Protein AF-A0A7I8D1X0-F1 (afdb_monomer)

Foldseek 3Di:
DDPPPPPPPPVQAWEKEWAADLFWIWIWTDDPVPDIDTDTDGLVPDDPVNQVVLQVSLARHAYEYQDVNRQVNCVVRHPRRPHYDHDHDPDRQDRPPPVSVVVVVVSVVVVVVVVVVVCCVVPPDDCVVVVVPDDPDD

Nearest PDB structures (foldseek):
  3bex-assembly2_C  TM=4.501E-01  e=3.416E-02  unclassified
  8wt7-assembly1_C  TM=6.015E-01  e=4.032E-01  Escherichia coli
  4a61-assembly1_A-2  TM=7.355E-01  e=4.302E-01  Escherichia coli
  8wt9-assembly1_D  TM=6.189E-01  e=5.228E-01  Escherichia coli
  8wt6-assembly1_D  TM=6.104E-01  e=7.234E-01  Escherichia coli

Structure (mmCIF, N/CA/C/O backbone):
data_AF-A0A7I8D1X0-F1
#
_entry.id   AF-A0A7I8D1X0-F1
#
loop_
_atom_site.group_PDB
_atom_site.id
_atom_site.type_symbol
_atom_site.label_atom_id
_atom_site.label_alt_id
_atom_site.label_comp_id
_atom_site.label_asym_id
_atom_site.label_entity_id
_atom_site.label_seq_id
_atom_site.pdbx_PDB_ins_code
_atom_site.Cartn_x
_atom_site.Cartn_y
_atom_site.Cartn_z
_atom_site.occupancy
_atom_site.B_iso_or_equiv
_atom_site.auth_seq_id
_atom_site.auth_comp_id
_atom_site.auth_asym_id
_atom_site.auth_atom_id
_atom_site.pdbx_PDB_model_num
ATOM 1 N N . MET A 1 1 ? 6.401 32.939 7.934 1.00 37.50 1 MET A N 1
ATOM 2 C CA . MET A 1 1 ? 5.248 32.018 7.997 1.00 37.50 1 MET A CA 1
ATOM 3 C C . MET A 1 1 ? 5.756 30.661 8.444 1.00 37.50 1 MET A C 1
ATOM 5 O O . MET A 1 1 ? 6.375 29.963 7.654 1.00 37.50 1 MET A O 1
ATOM 9 N N . ALA A 1 2 ? 5.610 30.343 9.729 1.00 33.94 2 ALA A N 1
ATOM 10 C CA . ALA A 1 2 ? 5.962 29.031 10.257 1.00 33.94 2 ALA A CA 1
ATOM 11 C C . ALA A 1 2 ? 4.824 28.066 9.899 1.00 33.94 2 ALA A C 1
ATOM 13 O O . ALA A 1 2 ? 3.738 28.159 10.462 1.00 33.94 2 ALA A O 1
ATOM 14 N N . SER A 1 3 ? 5.042 27.195 8.912 1.00 38.56 3 SER A N 1
ATOM 15 C CA . SER A 1 3 ? 4.155 26.055 8.678 1.00 38.56 3 SER A CA 1
ATOM 16 C C . SER A 1 3 ? 4.436 25.061 9.796 1.00 38.56 3 SER A C 1
ATOM 18 O O . SER A 1 3 ? 5.423 24.333 9.719 1.00 38.56 3 SER A O 1
ATOM 20 N N . SER A 1 4 ? 3.620 25.084 10.853 1.00 39.75 4 SER A N 1
ATOM 21 C CA . SER A 1 4 ? 3.665 24.064 11.899 1.00 39.75 4 SER A CA 1
ATOM 22 C C . SER A 1 4 ? 3.466 22.711 11.225 1.00 39.75 4 SER A C 1
ATOM 24 O O . SER A 1 4 ? 2.380 22.398 10.742 1.00 39.75 4 SER A O 1
ATOM 26 N N . THR A 1 5 ? 4.526 21.915 11.123 1.00 43.94 5 THR A N 1
ATOM 27 C CA . THR A 1 5 ? 4.386 20.468 10.994 1.00 43.94 5 THR A CA 1
ATOM 28 C C . THR A 1 5 ? 3.960 19.958 12.360 1.00 43.94 5 THR A C 1
ATOM 30 O O . THR A 1 5 ? 4.743 19.307 13.051 1.00 43.94 5 THR A O 1
ATOM 33 N N . ASP A 1 6 ? 2.737 20.296 12.773 1.00 38.66 6 ASP A N 1
ATOM 34 C CA . ASP A 1 6 ? 2.077 19.506 13.798 1.00 38.66 6 ASP A CA 1
ATOM 35 C C . ASP A 1 6 ? 2.141 18.054 13.314 1.00 38.66 6 ASP A C 1
ATOM 37 O O . ASP A 1 6 ? 1.935 17.806 12.114 1.00 38.66 6 ASP A O 1
ATOM 41 N N . PRO A 1 7 ? 2.503 17.094 14.182 1.00 46.19 7 PRO A N 1
ATOM 42 C CA . PRO A 1 7 ? 2.453 15.693 13.810 1.00 46.19 7 PRO A CA 1
ATOM 43 C C . PRO A 1 7 ? 1.046 15.447 13.277 1.00 46.19 7 PRO A C 1
ATOM 45 O O . PRO A 1 7 ? 0.069 15.683 13.984 1.00 46.19 7 PRO A O 1
ATOM 48 N N . VAL A 1 8 ? 0.951 15.080 11.995 1.00 49.78 8 VAL A N 1
ATOM 49 C CA . VAL A 1 8 ? -0.322 14.755 11.349 1.00 49.78 8 VAL A CA 1
ATOM 50 C C . VAL A 1 8 ? -1.059 13.832 12.300 1.00 49.78 8 VAL A C 1
ATOM 52 O O . VAL A 1 8 ? -0.545 12.746 12.576 1.00 49.78 8 VAL A O 1
ATOM 55 N N . ASP A 1 9 ? -2.195 14.309 12.820 1.00 57.34 9 ASP A N 1
ATOM 56 C CA . ASP A 1 9 ? -3.052 13.589 13.761 1.00 57.34 9 ASP A CA 1
ATOM 57 C C . ASP A 1 9 ? -3.095 12.121 13.331 1.00 57.34 9 ASP A C 1
ATOM 59 O O . ASP A 1 9 ? -3.514 11.811 12.212 1.00 57.34 9 ASP A O 1
ATOM 63 N N . GLU A 1 10 ? -2.564 11.222 14.164 1.00 59.72 10 GLU A N 1
ATOM 64 C CA . GLU A 1 10 ? -2.345 9.820 13.792 1.00 59.72 10 GLU A CA 1
ATOM 65 C C . GLU A 1 10 ? -3.639 9.125 13.353 1.00 59.72 10 GLU A C 1
ATOM 67 O O . GLU A 1 10 ? -3.583 8.117 12.642 1.00 59.72 10 GLU A O 1
ATOM 72 N N . ARG A 1 11 ? -4.791 9.676 13.763 1.00 62.69 11 ARG A N 1
ATOM 73 C CA . ARG A 1 11 ? -6.139 9.243 13.381 1.00 62.69 11 ARG A CA 1
ATOM 74 C C . ARG A 1 11 ? -6.556 9.680 11.975 1.00 62.69 11 ARG A C 1
ATOM 76 O O . ARG A 1 11 ? -7.477 9.096 11.418 1.00 62.69 11 ARG A O 1
ATOM 83 N N . ARG A 1 12 ? -5.912 10.700 11.401 1.00 68.94 12 ARG A N 1
ATOM 84 C CA . ARG A 1 12 ? -6.262 11.292 10.096 1.00 68.94 12 ARG A CA 1
ATOM 85 C C . ARG A 1 12 ? -5.394 10.804 8.942 1.00 68.94 12 ARG A C 1
ATOM 87 O O . ARG A 1 12 ? -5.724 11.095 7.793 1.00 68.94 12 ARG A O 1
ATOM 94 N N . LYS A 1 13 ? -4.296 10.089 9.211 1.00 79.75 13 LYS A N 1
ATOM 95 C CA . LYS A 1 13 ? -3.475 9.509 8.142 1.00 79.75 13 LYS A CA 1
ATOM 96 C C . LYS A 1 13 ? -4.287 8.481 7.361 1.00 79.75 13 LYS A C 1
ATOM 98 O O . LYS A 1 13 ? -4.880 7.576 7.946 1.00 79.75 13 LYS A O 1
ATOM 103 N N . GLN A 1 14 ? -4.274 8.605 6.039 1.00 86.44 14 GLN A N 1
ATOM 104 C CA . GLN A 1 14 ? -4.845 7.593 5.156 1.00 86.44 14 GLN A CA 1
ATOM 105 C C . GLN A 1 14 ? -3.958 6.344 5.160 1.00 86.44 14 GLN A C 1
ATOM 107 O O . GLN A 1 14 ? -2.771 6.399 5.508 1.00 86.44 14 GLN A O 1
ATOM 112 N N . ILE A 1 15 ? -4.558 5.208 4.812 1.00 88.94 15 ILE A N 1
ATOM 113 C CA . ILE A 1 15 ? -3.888 3.910 4.841 1.00 88.94 15 ILE A CA 1
ATOM 114 C C . ILE A 1 15 ? -3.466 3.549 3.425 1.00 88.94 15 ILE A C 1
ATOM 116 O O . ILE A 1 15 ? -4.263 3.593 2.491 1.00 88.94 15 ILE A O 1
ATOM 120 N N . VAL A 1 16 ? -2.210 3.151 3.288 1.00 92.69 16 VAL A N 1
ATOM 121 C CA . VAL A 1 16 ? -1.663 2.552 2.079 1.00 92.69 16 VAL A CA 1
ATOM 122 C C . VAL A 1 16 ? -1.262 1.131 2.414 1.00 92.69 16 VAL A C 1
ATOM 124 O O . VAL A 1 16 ? -0.473 0.921 3.328 1.00 92.69 16 VAL A O 1
ATOM 127 N N . VAL A 1 17 ? -1.776 0.156 1.677 1.00 93.19 17 VAL A N 1
ATOM 128 C CA . VAL A 1 17 ? -1.311 -1.231 1.761 1.00 93.19 17 VAL A CA 1
ATOM 129 C C . VAL A 1 17 ? -0.527 -1.532 0.502 1.00 93.19 17 VAL A C 1
ATOM 131 O O . VAL A 1 17 ? -1.069 -1.380 -0.589 1.00 93.19 17 VAL A O 1
ATOM 134 N N . ALA A 1 18 ? 0.737 -1.926 0.625 1.00 94.75 18 ALA A N 1
ATOM 135 C CA . ALA A 1 18 ? 1.603 -2.096 -0.534 1.00 94.75 18 ALA A CA 1
ATOM 136 C C . ALA A 1 18 ? 2.424 -3.382 -0.488 1.00 94.75 18 ALA A C 1
ATOM 138 O O . ALA A 1 18 ? 2.850 -3.835 0.569 1.00 94.75 18 ALA A O 1
ATOM 139 N N . ALA A 1 19 ? 2.682 -3.933 -1.671 1.00 94.62 19 ALA A N 1
ATOM 140 C CA . ALA A 1 19 ? 3.644 -4.997 -1.907 1.00 94.62 19 ALA A CA 1
ATOM 141 C C . ALA A 1 19 ? 4.668 -4.505 -2.934 1.00 94.62 19 ALA A C 1
ATOM 143 O O . ALA A 1 19 ? 4.300 -3.956 -3.977 1.00 94.62 19 ALA A O 1
ATOM 144 N N . ALA A 1 20 ? 5.949 -4.696 -2.635 1.00 94.81 20 ALA A N 1
ATOM 145 C CA . ALA A 1 20 ? 7.041 -4.221 -3.467 1.00 94.81 20 ALA A CA 1
ATOM 146 C C . ALA A 1 20 ? 8.141 -5.274 -3.593 1.00 94.81 20 ALA A C 1
ATOM 148 O O . ALA A 1 20 ? 8.432 -6.025 -2.662 1.00 94.81 20 ALA A O 1
ATOM 149 N N . ASP A 1 21 ? 8.759 -5.302 -4.763 1.00 94.06 21 ASP A N 1
ATOM 150 C CA . ASP A 1 21 ? 9.936 -6.098 -5.087 1.00 94.06 21 ASP A CA 1
ATOM 151 C C . ASP A 1 21 ? 10.880 -5.264 -5.957 1.00 94.06 21 ASP A C 1
ATOM 153 O O . ASP A 1 21 ? 10.611 -4.093 -6.217 1.00 94.06 21 ASP A O 1
ATOM 157 N N . ASP A 1 22 ? 11.999 -5.827 -6.399 1.00 93.38 22 ASP A N 1
ATOM 158 C CA . ASP A 1 22 ? 12.987 -5.089 -7.198 1.00 93.38 22 ASP A CA 1
ATOM 159 C C . ASP A 1 22 ? 12.483 -4.675 -8.588 1.00 93.38 22 ASP A C 1
ATOM 161 O O . ASP A 1 22 ? 13.143 -3.893 -9.265 1.00 93.38 22 ASP A O 1
ATOM 165 N N . ASN A 1 23 ? 11.311 -5.155 -9.015 1.00 94.88 23 ASN A N 1
ATOM 166 C CA . ASN A 1 23 ? 10.734 -4.845 -10.319 1.00 94.88 23 ASN A CA 1
ATOM 167 C C . ASN A 1 23 ? 9.638 -3.776 -10.237 1.00 94.88 23 ASN A C 1
ATOM 169 O O . ASN A 1 23 ? 9.382 -3.093 -11.229 1.00 94.88 23 ASN A O 1
ATOM 173 N N . GLY A 1 24 ? 8.955 -3.622 -9.100 1.00 95.38 24 GLY A N 1
ATOM 174 C CA . GLY A 1 24 ? 7.969 -2.557 -8.927 1.00 95.38 24 GLY A CA 1
ATOM 175 C C . GLY A 1 24 ? 7.199 -2.588 -7.614 1.00 95.38 24 GLY A C 1
ATOM 176 O O . GLY A 1 24 ? 7.523 -3.325 -6.684 1.00 95.38 24 GLY A O 1
ATOM 177 N N . VAL A 1 25 ? 6.104 -1.824 -7.589 1.00 95.50 25 VAL A N 1
ATOM 178 C CA . VAL A 1 25 ? 5.161 -1.743 -6.463 1.00 95.50 25 VAL A CA 1
ATOM 179 C C . VAL A 1 25 ? 3.713 -1.899 -6.920 1.00 95.50 25 VAL A C 1
ATOM 181 O O . VAL A 1 25 ? 3.348 -1.485 -8.025 1.00 95.50 25 VAL A O 1
ATOM 184 N N . ARG A 1 26 ? 2.901 -2.543 -6.082 1.00 95.50 26 ARG A N 1
ATOM 185 C CA . ARG A 1 26 ? 1.438 -2.469 -6.107 1.00 95.50 26 ARG A CA 1
ATOM 186 C C . ARG A 1 26 ? 0.978 -1.917 -4.775 1.00 95.50 26 ARG A C 1
ATOM 188 O O . ARG A 1 26 ? 1.500 -2.320 -3.737 1.00 95.50 26 ARG A O 1
ATOM 195 N N . MET A 1 27 ? 0.021 -1.009 -4.806 1.00 93.88 27 MET A N 1
ATOM 196 C CA . MET A 1 27 ? -0.500 -0.354 -3.622 1.00 93.88 27 MET A CA 1
ATOM 197 C C . MET A 1 27 ? -2.004 -0.144 -3.738 1.00 93.88 27 MET A C 1
ATOM 199 O O . MET A 1 27 ? -2.495 0.312 -4.765 1.00 93.88 27 MET A O 1
ATOM 203 N N . ALA A 1 28 ? -2.714 -0.436 -2.655 1.00 92.25 28 ALA A N 1
ATOM 204 C CA . ALA A 1 28 ? -4.097 -0.049 -2.456 1.00 92.25 28 ALA A CA 1
ATOM 205 C C . ALA A 1 28 ? -4.140 1.129 -1.479 1.00 92.25 28 ALA A C 1
ATOM 207 O O . AL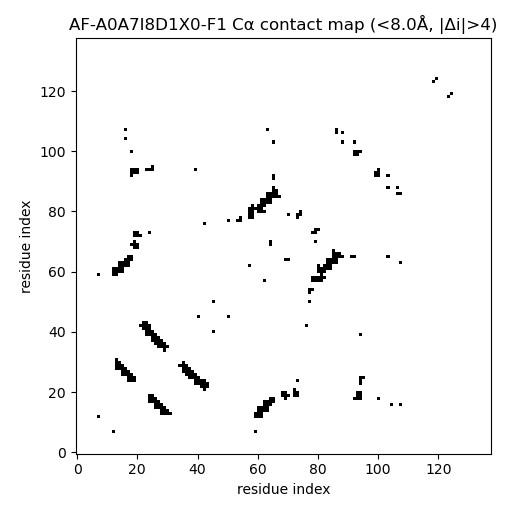A A 1 28 ? -3.648 1.041 -0.351 1.00 92.25 28 ALA A O 1
ATOM 208 N N . PHE A 1 29 ? -4.714 2.238 -1.925 1.00 89.06 29 PHE A N 1
ATOM 209 C CA . PHE A 1 29 ? -4.917 3.439 -1.131 1.00 89.06 29 PHE A CA 1
ATOM 210 C C . PHE A 1 29 ? -6.337 3.461 -0.580 1.00 89.06 29 PHE A C 1
ATOM 212 O O . PHE A 1 29 ? -7.289 3.409 -1.355 1.00 89.06 29 PHE A O 1
ATOM 219 N N . PHE A 1 30 ? -6.489 3.599 0.733 1.00 85.00 30 PHE A N 1
ATOM 220 C CA . PHE A 1 30 ? -7.784 3.668 1.399 1.00 85.00 30 PHE A CA 1
ATOM 221 C C . PHE A 1 30 ? -8.023 5.080 1.923 1.00 85.00 30 PHE A C 1
ATOM 223 O O . PHE A 1 30 ? -7.338 5.553 2.836 1.00 85.00 30 PHE A O 1
ATOM 230 N N . SER A 1 31 ? -9.019 5.755 1.349 1.00 72.81 31 SER A N 1
ATOM 231 C CA . SER A 1 31 ? -9.490 7.048 1.841 1.00 72.81 31 SER A CA 1
ATOM 232 C C . SER A 1 31 ? -10.726 6.893 2.729 1.00 72.81 31 SER A C 1
ATOM 234 O O . SER A 1 31 ? -11.572 6.030 2.502 1.00 72.81 31 SER A O 1
ATOM 236 N N . SER A 1 32 ? -10.883 7.794 3.699 1.00 67.12 32 SER A N 1
ATOM 237 C CA . SER A 1 32 ? -12.101 7.912 4.514 1.00 67.12 32 SER A CA 1
ATOM 238 C C . SER A 1 32 ? -13.342 8.322 3.710 1.00 67.12 32 SER A C 1
ATOM 240 O O . SER A 1 32 ? -14.457 8.213 4.209 1.00 67.12 32 SER A O 1
ATOM 242 N N . LEU A 1 33 ? -13.159 8.787 2.471 1.00 65.00 33 LEU A N 1
ATOM 243 C CA . LEU A 1 33 ? -14.224 9.228 1.569 1.00 65.00 33 LEU A CA 1
ATOM 244 C C . LEU A 1 33 ? -14.726 8.107 0.638 1.00 65.00 33 LEU A C 1
ATOM 246 O O . LEU A 1 33 ? -15.551 8.366 -0.232 1.00 65.00 33 LEU A O 1
ATOM 250 N N . GLY A 1 34 ? -14.243 6.870 0.802 1.00 56.22 34 GLY A N 1
ATOM 251 C CA . GLY A 1 34 ? -14.739 5.701 0.066 1.00 56.22 34 GLY A CA 1
ATOM 252 C C . GLY A 1 34 ? -14.095 5.462 -1.303 1.00 56.22 34 GLY A C 1
ATOM 253 O O . GLY A 1 34 ? -14.455 4.502 -1.978 1.00 56.22 34 GLY A O 1
ATOM 254 N N . ALA A 1 35 ? -13.122 6.279 -1.719 1.00 58.03 35 ALA A N 1
ATOM 255 C CA . ALA A 1 35 ? -12.327 5.989 -2.908 1.00 58.03 35 ALA A CA 1
ATOM 256 C C . ALA A 1 35 ? -11.159 5.060 -2.549 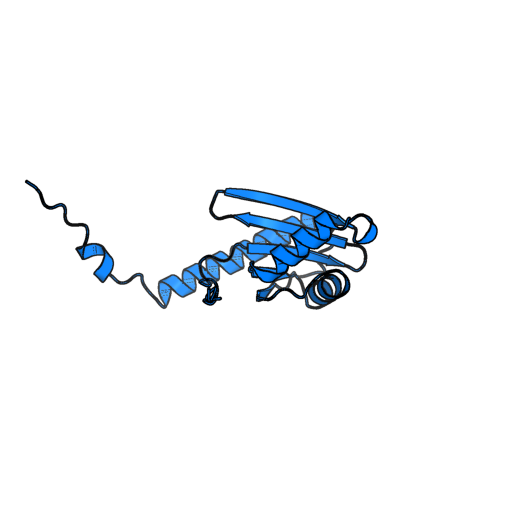1.00 58.03 35 ALA A C 1
ATOM 258 O O . ALA A 1 35 ? -10.352 5.394 -1.670 1.00 58.03 35 ALA A O 1
ATOM 259 N N . ILE A 1 36 ? -11.082 3.925 -3.252 1.00 77.25 36 ILE A N 1
ATOM 260 C CA . ILE A 1 36 ? -9.918 3.039 -3.279 1.00 77.25 36 ILE A CA 1
ATOM 261 C C . ILE A 1 36 ? -9.184 3.261 -4.598 1.00 77.25 36 ILE A C 1
ATOM 263 O O . ILE A 1 36 ? -9.790 3.180 -5.666 1.00 77.25 36 ILE A O 1
ATOM 267 N N . LEU A 1 37 ? -7.881 3.517 -4.522 1.00 85.38 37 LEU A N 1
ATOM 268 C CA . LEU A 1 37 ? -6.996 3.486 -5.685 1.00 85.38 37 LEU A CA 1
ATOM 269 C C . LEU A 1 37 ? -6.130 2.228 -5.594 1.00 85.38 37 LEU A C 1
ATOM 271 O O . LEU A 1 37 ? -5.310 2.136 -4.686 1.00 85.38 37 LEU A O 1
ATOM 275 N N . ASP A 1 38 ? -6.306 1.285 -6.522 1.00 90.44 38 ASP A N 1
ATOM 276 C CA . ASP A 1 38 ? -5.344 0.201 -6.764 1.00 90.44 38 ASP A CA 1
ATOM 277 C C . ASP A 1 38 ? -4.377 0.670 -7.853 1.00 90.44 38 ASP A C 1
ATOM 279 O O . ASP A 1 38 ? -4.770 0.916 -8.995 1.00 90.44 38 ASP A O 1
ATOM 283 N N . PHE A 1 39 ? -3.123 0.871 -7.471 1.00 92.25 39 PHE A N 1
ATOM 284 C CA . PHE A 1 39 ? -2.055 1.324 -8.345 1.00 92.25 39 PHE A CA 1
ATOM 285 C C . PHE A 1 39 ? -0.994 0.236 -8.448 1.00 92.25 39 PHE A C 1
ATOM 287 O O . PHE A 1 39 ? -0.522 -0.280 -7.439 1.00 92.25 39 PHE A O 1
ATOM 294 N N . GLN A 1 40 ? -0.559 -0.061 -9.669 1.00 94.25 40 GLN A N 1
ATOM 295 C CA . GLN A 1 40 ? 0.521 -0.998 -9.935 1.00 94.25 40 GLN A CA 1
ATOM 296 C C . GLN A 1 40 ? 1.408 -0.444 -11.046 1.00 94.25 40 GLN A C 1
ATOM 298 O O . GLN A 1 40 ? 0.918 -0.133 -12.127 1.00 94.25 40 GLN A O 1
ATOM 303 N N . ALA A 1 41 ? 2.715 -0.370 -10.802 1.00 94.62 41 ALA A N 1
ATOM 304 C CA . ALA A 1 41 ? 3.679 0.056 -11.814 1.00 94.62 41 ALA A CA 1
ATOM 305 C C . ALA A 1 41 ? 5.050 -0.570 -11.570 1.00 94.62 41 ALA A C 1
ATOM 307 O O . ALA A 1 41 ? 5.427 -0.832 -10.420 1.00 94.62 41 ALA A O 1
ATOM 308 N N . SER A 1 42 ? 5.787 -0.858 -12.646 1.00 95.38 42 SER A N 1
ATOM 309 C CA . SER A 1 42 ? 7.209 -1.182 -12.519 1.00 95.38 42 SER A CA 1
ATOM 310 C C . SER A 1 42 ? 8.027 0.073 -12.212 1.00 95.38 42 SER A C 1
ATOM 312 O O . SER A 1 42 ? 7.641 1.186 -12.571 1.00 95.38 42 SER A O 1
ATOM 314 N N . TRP A 1 43 ? 9.183 -0.094 -11.571 1.00 94.81 43 TRP A N 1
ATOM 315 C CA . TRP A 1 43 ? 10.046 1.048 -11.255 1.00 94.81 43 TRP A CA 1
ATOM 316 C C . TRP A 1 43 ? 10.590 1.744 -12.506 1.00 94.81 43 TRP A C 1
ATOM 318 O O . TRP A 1 43 ? 10.816 2.955 -12.484 1.00 94.81 43 TRP A O 1
ATOM 328 N N . ILE A 1 44 ? 10.802 0.992 -13.589 1.00 93.56 44 ILE A N 1
ATOM 329 C CA . ILE A 1 44 ? 11.340 1.521 -14.847 1.00 93.56 44 ILE A CA 1
ATOM 330 C C . ILE A 1 44 ? 10.300 2.323 -15.639 1.00 93.56 44 ILE A C 1
ATOM 332 O O . ILE A 1 44 ? 10.663 3.284 -16.308 1.00 93.56 44 ILE A O 1
ATOM 336 N N . GLU A 1 45 ? 9.015 1.976 -15.527 1.00 92.69 45 GLU A N 1
ATOM 337 C CA . GLU A 1 45 ? 7.919 2.696 -16.194 1.00 92.69 45 GLU A CA 1
ATOM 338 C C . GLU A 1 45 ? 7.521 3.988 -15.464 1.00 92.69 45 GLU A C 1
ATOM 340 O O . GLU A 1 45 ? 6.862 4.845 -16.048 1.00 92.69 45 GLU A O 1
ATOM 345 N N . MET A 1 46 ? 7.905 4.150 -14.192 1.00 93.12 46 MET A N 1
ATOM 346 C CA . MET A 1 46 ? 7.573 5.343 -13.411 1.00 93.12 46 MET A CA 1
ATOM 347 C C . MET A 1 46 ? 8.336 6.580 -13.894 1.00 93.12 46 MET A C 1
ATOM 349 O O . MET A 1 46 ? 9.540 6.729 -13.643 1.00 93.12 46 MET A O 1
ATOM 353 N N . ASP A 1 47 ? 7.597 7.511 -14.494 1.00 89.81 47 ASP A N 1
ATOM 354 C CA . ASP A 1 47 ? 8.082 8.838 -14.858 1.00 89.81 47 ASP A CA 1
ATOM 355 C C . ASP A 1 47 ? 8.299 9.758 -13.634 1.00 89.81 47 ASP A C 1
ATOM 357 O O . ASP A 1 47 ? 8.018 9.413 -12.480 1.00 89.81 47 ASP A O 1
ATOM 361 N N . ALA A 1 48 ? 8.833 10.959 -13.878 1.00 86.75 48 ALA A N 1
ATOM 362 C CA . ALA A 1 48 ? 9.157 11.911 -12.815 1.00 86.75 48 ALA A CA 1
ATOM 363 C C . ALA A 1 48 ? 7.920 12.372 -12.022 1.00 86.75 48 ALA A C 1
ATOM 365 O O . ALA A 1 48 ? 8.007 12.560 -10.807 1.00 86.75 48 ALA A O 1
ATOM 366 N N . ALA A 1 49 ? 6.770 12.525 -12.686 1.00 87.81 49 ALA A N 1
ATOM 367 C CA . ALA A 1 49 ? 5.524 12.924 -12.039 1.00 87.81 49 ALA A CA 1
ATOM 368 C C . ALA A 1 49 ? 5.014 11.823 -11.098 1.00 87.81 49 ALA A C 1
ATOM 370 O O . ALA A 1 49 ? 4.695 12.095 -9.939 1.00 87.81 49 ALA A O 1
ATOM 371 N N . THR A 1 50 ? 5.030 10.572 -11.558 1.00 89.25 50 THR A N 1
ATOM 372 C CA . THR A 1 50 ? 4.626 9.396 -10.779 1.00 89.25 50 THR A CA 1
ATOM 373 C C . THR A 1 50 ? 5.540 9.191 -9.574 1.00 89.25 50 THR A C 1
ATOM 375 O O . THR A 1 50 ? 5.061 8.945 -8.468 1.00 89.25 50 THR A O 1
ATOM 378 N N . ARG A 1 51 ? 6.857 9.371 -9.743 1.00 89.00 51 ARG A N 1
ATOM 379 C CA . ARG A 1 51 ? 7.821 9.334 -8.627 1.00 89.00 51 ARG A CA 1
ATOM 380 C C . ARG A 1 51 ? 7.599 10.472 -7.633 1.00 89.00 51 ARG A C 1
ATOM 382 O O . ARG A 1 51 ? 7.673 10.251 -6.427 1.00 89.00 51 ARG A O 1
ATOM 389 N N . GLY A 1 52 ? 7.297 11.677 -8.120 1.00 89.81 52 GLY A N 1
ATOM 390 C CA . GLY A 1 52 ? 6.946 12.823 -7.280 1.00 89.81 52 GLY A CA 1
ATOM 391 C C . GLY A 1 52 ? 5.697 12.565 -6.434 1.00 89.81 52 GLY A C 1
ATOM 392 O O . GLY A 1 52 ? 5.706 12.811 -5.226 1.00 89.81 52 GLY A O 1
ATOM 393 N N . TRP A 1 53 ? 4.654 11.996 -7.043 1.00 90.69 53 TRP A N 1
ATOM 394 C CA . TRP A 1 53 ? 3.452 11.557 -6.335 1.00 90.69 53 TRP A CA 1
ATOM 395 C C . TRP A 1 53 ? 3.758 10.456 -5.312 1.00 90.69 53 TRP A C 1
ATOM 397 O O . TRP A 1 53 ? 3.362 10.582 -4.154 1.00 90.69 53 TRP A O 1
ATOM 407 N N . LEU A 1 54 ? 4.530 9.429 -5.680 1.00 91.06 54 LEU A N 1
ATOM 408 C CA . LEU A 1 54 ? 4.917 8.362 -4.755 1.00 91.06 54 LEU A CA 1
ATOM 409 C C . LEU A 1 54 ? 5.666 8.925 -3.535 1.00 91.06 54 LEU A C 1
ATOM 411 O O . LEU A 1 54 ? 5.306 8.618 -2.400 1.00 91.06 54 LEU A O 1
ATOM 415 N N . ASN A 1 55 ? 6.619 9.834 -3.746 1.00 88.25 55 ASN A N 1
ATOM 416 C CA . ASN A 1 55 ? 7.345 10.516 -2.669 1.00 88.25 55 ASN A CA 1
ATOM 417 C C . ASN A 1 55 ? 6.433 11.336 -1.746 1.00 88.25 55 ASN A C 1
ATOM 419 O O . ASN A 1 55 ? 6.690 11.445 -0.546 1.00 88.25 55 ASN A O 1
ATOM 423 N N . PHE A 1 56 ? 5.365 11.928 -2.284 1.00 87.50 56 PHE A N 1
ATOM 424 C CA . PHE A 1 56 ? 4.337 12.552 -1.459 1.00 87.50 56 PHE A CA 1
ATOM 425 C C . PHE A 1 56 ? 3.598 11.489 -0.634 1.00 87.50 56 PHE A C 1
ATOM 427 O O . PHE A 1 56 ? 3.466 11.630 0.583 1.00 87.50 56 PHE A O 1
ATOM 434 N N . THR A 1 57 ? 3.171 10.388 -1.254 1.00 89.81 57 THR A N 1
ATOM 435 C CA . THR A 1 57 ? 2.409 9.348 -0.550 1.00 89.81 57 THR A CA 1
ATOM 436 C C . THR A 1 57 ? 3.195 8.661 0.572 1.00 89.81 57 THR A C 1
ATOM 438 O O . THR A 1 57 ? 2.591 8.325 1.593 1.00 89.81 57 THR A O 1
ATOM 441 N N . THR A 1 58 ? 4.516 8.496 0.447 1.00 90.75 58 THR A N 1
ATOM 442 C CA . THR A 1 58 ? 5.363 7.895 1.495 1.00 90.75 58 THR A CA 1
ATOM 443 C C . THR A 1 58 ? 5.507 8.791 2.727 1.00 90.75 58 THR A C 1
ATOM 445 O O . THR A 1 58 ? 5.622 8.295 3.846 1.00 90.75 58 THR A O 1
ATOM 448 N N . ARG A 1 59 ? 5.414 10.115 2.561 1.00 88.12 59 ARG A N 1
ATOM 449 C CA . ARG A 1 59 ? 5.554 11.076 3.663 1.00 88.12 59 ARG A CA 1
ATOM 450 C C . ARG A 1 59 ? 4.299 11.234 4.524 1.00 88.12 59 ARG A C 1
ATOM 452 O O . ARG A 1 59 ? 4.429 11.466 5.726 1.00 88.12 59 ARG A O 1
ATOM 459 N N . TRP A 1 60 ? 3.114 11.181 3.918 1.00 86.81 60 TRP A N 1
ATOM 460 C CA . TRP A 1 60 ? 1.870 11.643 4.555 1.00 86.81 60 TRP A CA 1
ATOM 461 C C . TRP A 1 60 ? 0.916 10.526 4.995 1.00 86.81 60 TRP A C 1
ATOM 463 O O . TRP A 1 60 ? -0.030 10.798 5.732 1.00 86.81 60 TRP A O 1
ATOM 473 N N . ASN A 1 61 ? 1.168 9.280 4.590 1.00 88.88 61 ASN A N 1
ATOM 474 C CA . ASN A 1 61 ? 0.269 8.154 4.846 1.00 88.88 61 ASN A CA 1
ATOM 475 C C . ASN A 1 61 ? 0.893 7.110 5.768 1.00 88.88 61 ASN A C 1
ATOM 477 O O . ASN A 1 61 ? 2.111 7.060 5.934 1.00 88.88 61 ASN A O 1
ATOM 481 N N . ARG A 1 62 ? 0.043 6.255 6.342 1.00 90.25 62 ARG A N 1
ATOM 482 C CA . ARG A 1 62 ? 0.476 5.052 7.053 1.00 90.25 62 ARG A CA 1
ATOM 483 C C . ARG A 1 62 ? 0.576 3.893 6.074 1.00 90.25 62 ARG A C 1
ATOM 485 O O . ARG A 1 62 ? -0.422 3.526 5.457 1.00 90.25 62 ARG A O 1
ATOM 492 N N . TRP A 1 63 ? 1.762 3.314 5.967 1.00 93.00 63 TRP A N 1
ATOM 493 C CA . TRP A 1 63 ? 2.065 2.231 5.042 1.00 93.00 63 TRP A CA 1
ATOM 494 C C . TRP A 1 63 ? 2.058 0.888 5.753 1.00 93.00 63 TRP A C 1
ATOM 496 O O . TRP A 1 63 ? 2.801 0.682 6.706 1.00 93.00 63 TRP A O 1
ATOM 506 N N . TRP A 1 64 ? 1.248 -0.039 5.261 1.00 93.38 64 TRP A N 1
ATOM 507 C CA . TRP A 1 64 ? 1.301 -1.446 5.621 1.00 93.38 64 TRP A CA 1
ATOM 508 C C . TRP A 1 64 ? 2.061 -2.209 4.552 1.00 93.38 64 TRP A C 1
ATOM 510 O O . TRP A 1 64 ? 1.696 -2.170 3.375 1.00 93.38 64 TRP A O 1
ATOM 520 N N . LEU A 1 65 ? 3.122 -2.883 4.984 1.00 94.06 65 LEU A N 1
ATOM 521 C CA . LEU A 1 65 ? 4.008 -3.668 4.136 1.00 94.06 65 LEU A CA 1
ATOM 522 C C . LEU A 1 65 ? 4.032 -5.131 4.603 1.00 94.06 65 LEU A C 1
ATOM 524 O O . LEU A 1 65 ? 3.830 -5.400 5.794 1.00 94.06 65 LEU A O 1
ATOM 528 N N . PRO A 1 66 ? 4.249 -6.096 3.692 1.00 92.81 66 PRO A N 1
ATOM 529 C CA . PRO A 1 66 ? 4.280 -7.509 4.054 1.00 92.81 66 PRO A CA 1
ATOM 530 C C . PRO A 1 66 ? 5.519 -7.854 4.887 1.00 92.81 66 PRO A C 1
ATOM 532 O O . PRO A 1 66 ? 5.446 -8.683 5.790 1.00 92.81 66 PRO A O 1
ATOM 535 N N . ASP A 1 67 ? 6.654 -7.213 4.597 1.00 92.12 67 ASP A N 1
ATOM 536 C CA . ASP A 1 67 ? 7.939 -7.478 5.235 1.00 92.12 67 ASP A CA 1
ATOM 537 C C . ASP A 1 67 ? 8.939 -6.322 5.028 1.00 92.12 67 ASP A C 1
ATOM 539 O O . ASP A 1 67 ? 8.687 -5.346 4.314 1.00 92.12 67 ASP A O 1
ATOM 543 N N . VAL A 1 68 ? 10.104 -6.447 5.668 1.00 92.0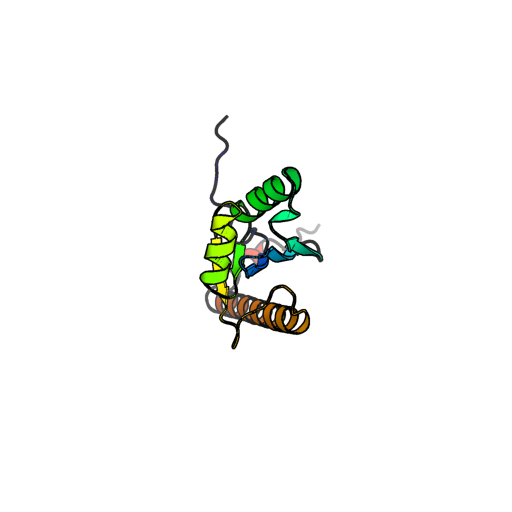6 68 VAL A N 1
ATOM 544 C CA . VAL A 1 68 ? 11.216 -5.487 5.573 1.00 92.06 68 VAL A CA 1
ATOM 545 C C . VAL A 1 68 ? 11.843 -5.471 4.171 1.00 92.06 68 VAL A C 1
ATOM 547 O O . VAL A 1 68 ? 12.411 -4.458 3.767 1.00 92.06 68 VAL A O 1
ATOM 550 N N . ALA A 1 69 ? 11.728 -6.553 3.394 1.00 92.44 69 ALA A N 1
ATOM 551 C CA . ALA A 1 69 ? 12.269 -6.594 2.037 1.00 92.44 69 ALA A CA 1
ATOM 552 C C . ALA A 1 69 ? 11.465 -5.688 1.089 1.00 92.44 69 ALA A C 1
ATOM 554 O O . ALA A 1 69 ? 12.056 -4.985 0.268 1.00 92.44 69 ALA A O 1
ATOM 555 N N . ALA A 1 70 ? 10.140 -5.640 1.248 1.00 93.31 70 ALA A N 1
ATOM 556 C CA . ALA A 1 70 ? 9.281 -4.698 0.539 1.00 93.31 70 ALA A CA 1
ATOM 557 C C . ALA A 1 70 ? 9.622 -3.243 0.894 1.00 93.31 70 ALA A C 1
ATOM 559 O O . ALA A 1 70 ? 9.721 -2.408 -0.006 1.00 93.31 70 ALA A O 1
ATOM 560 N N . LEU A 1 71 ? 9.877 -2.948 2.177 1.00 94.75 71 LEU A N 1
ATOM 561 C CA . LEU A 1 71 ? 10.345 -1.623 2.601 1.00 94.75 71 LEU A CA 1
ATOM 562 C C . LEU A 1 71 ? 11.665 -1.257 1.913 1.00 94.75 71 LEU A C 1
ATOM 564 O O . LEU A 1 71 ? 11.754 -0.208 1.280 1.00 94.75 71 LEU A O 1
ATOM 568 N N . GLY A 1 72 ? 12.652 -2.155 1.962 1.00 94.62 72 GLY A N 1
ATOM 569 C CA . GLY A 1 72 ? 13.954 -1.929 1.338 1.00 94.62 72 GLY A CA 1
ATOM 570 C C . GLY A 1 72 ? 13.874 -1.722 -0.178 1.00 94.62 72 GLY A C 1
ATOM 571 O O . GLY A 1 72 ? 14.661 -0.959 -0.734 1.00 94.62 72 GLY A O 1
ATOM 572 N N . SER A 1 73 ? 12.914 -2.350 -0.865 1.00 94.00 73 SER A N 1
ATOM 573 C CA . SER A 1 73 ? 12.677 -2.068 -2.286 1.00 94.00 73 SER A CA 1
ATOM 574 C C . SER A 1 73 ? 12.136 -0.652 -2.517 1.00 94.00 73 SER A C 1
ATOM 576 O O . SER A 1 73 ? 12.626 0.051 -3.404 1.00 94.00 73 SER A O 1
ATOM 578 N N . ILE A 1 74 ? 11.167 -0.210 -1.706 1.00 93.88 74 ILE A N 1
ATOM 579 C CA . ILE A 1 74 ? 10.596 1.141 -1.804 1.00 93.88 74 ILE A CA 1
ATOM 580 C C . ILE A 1 74 ? 11.679 2.191 -1.546 1.00 93.88 74 ILE A C 1
ATOM 582 O O . ILE A 1 74 ? 11.820 3.108 -2.346 1.00 93.88 74 ILE A O 1
ATOM 586 N N . GLU A 1 75 ? 12.489 2.033 -0.497 1.00 93.94 75 GLU A N 1
ATOM 587 C CA . GLU A 1 75 ? 13.563 2.976 -0.139 1.00 93.94 75 GLU A CA 1
ATOM 588 C C . GLU A 1 75 ? 14.642 3.123 -1.221 1.00 93.94 75 GLU A C 1
ATOM 590 O O . GLU A 1 75 ? 15.262 4.178 -1.346 1.00 93.94 75 GLU A O 1
ATOM 595 N N . ARG A 1 76 ? 14.868 2.083 -2.034 1.00 92.62 76 ARG A N 1
ATOM 596 C CA . ARG A 1 76 ? 15.795 2.153 -3.174 1.00 92.62 76 ARG A CA 1
ATOM 597 C C . ARG A 1 76 ? 15.259 2.982 -4.341 1.00 92.62 76 ARG A C 1
ATOM 599 O O . ARG A 1 76 ? 16.053 3.499 -5.125 1.00 92.62 76 ARG A O 1
ATOM 606 N N . HIS A 1 77 ? 13.940 3.083 -4.489 1.00 90.38 77 HIS A N 1
ATOM 607 C CA . HIS A 1 77 ? 13.302 3.662 -5.677 1.00 90.38 77 HIS A CA 1
ATOM 608 C C . HIS A 1 77 ? 12.496 4.939 -5.391 1.00 90.38 77 HIS A C 1
ATOM 610 O O . HIS A 1 77 ? 12.177 5.677 -6.329 1.00 90.38 77 HIS A O 1
ATOM 616 N N . ALA A 1 78 ? 12.196 5.207 -4.120 1.00 87.50 78 ALA A N 1
ATOM 617 C CA . ALA A 1 78 ? 11.413 6.326 -3.609 1.00 87.50 78 ALA A CA 1
ATOM 618 C C . ALA A 1 78 ? 11.890 6.733 -2.201 1.00 87.50 78 ALA A C 1
ATOM 620 O O . ALA A 1 78 ? 12.735 6.079 -1.594 1.00 87.50 78 ALA A O 1
ATOM 621 N N . ASN A 1 79 ? 11.330 7.814 -1.655 1.00 89.12 79 ASN A N 1
ATOM 622 C CA . ASN A 1 79 ? 11.600 8.211 -0.273 1.00 89.12 79 ASN A CA 1
ATOM 623 C C . ASN A 1 79 ? 11.079 7.172 0.728 1.00 89.12 79 ASN A C 1
ATOM 625 O O . ASN A 1 79 ? 9.954 6.686 0.583 1.00 89.12 79 ASN A O 1
ATOM 629 N N . ALA A 1 80 ? 11.853 6.932 1.790 1.00 89.19 80 ALA A N 1
ATOM 630 C CA . ALA A 1 80 ? 11.455 6.074 2.900 1.00 89.19 80 ALA A CA 1
ATOM 631 C C . ALA A 1 80 ? 10.103 6.519 3.495 1.00 89.19 80 ALA A C 1
ATOM 633 O O . ALA A 1 80 ? 9.945 7.704 3.825 1.00 89.19 80 ALA A O 1
ATOM 634 N N . PRO A 1 81 ? 9.118 5.611 3.632 1.00 92.38 81 PRO A N 1
ATOM 635 C CA . PRO A 1 81 ? 7.868 5.945 4.289 1.00 92.38 81 PRO A CA 1
ATOM 636 C C . PRO A 1 81 ? 8.085 6.313 5.759 1.00 92.38 81 PRO A C 1
ATOM 638 O O . PRO A 1 81 ? 8.877 5.692 6.463 1.00 92.38 81 PRO A O 1
ATOM 641 N N . THR A 1 82 ? 7.366 7.328 6.234 1.00 89.50 82 THR A N 1
ATOM 642 C CA . THR A 1 82 ? 7.569 7.893 7.582 1.00 89.50 82 THR A CA 1
ATOM 643 C C . THR A 1 82 ? 6.810 7.147 8.684 1.00 89.50 82 THR A C 1
ATOM 645 O O . THR A 1 82 ? 7.122 7.307 9.860 1.00 89.50 82 THR A O 1
ATOM 648 N N . ASP A 1 83 ? 5.802 6.349 8.323 1.00 90.19 83 ASP 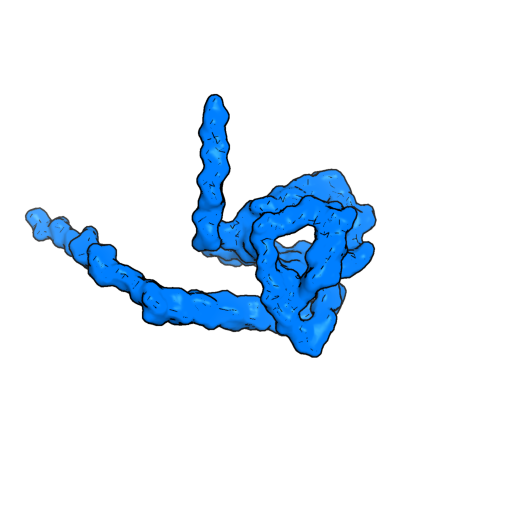A N 1
ATOM 649 C CA . ASP A 1 83 ? 4.967 5.554 9.232 1.00 90.19 83 ASP A CA 1
ATOM 650 C C . ASP A 1 83 ? 4.708 4.195 8.582 1.00 90.19 83 ASP A C 1
ATOM 652 O O . ASP A 1 83 ? 3.868 4.075 7.688 1.00 90.19 83 ASP A O 1
ATOM 656 N N . VAL A 1 84 ? 5.481 3.191 9.001 1.00 93.19 84 VAL A N 1
ATOM 657 C CA . VAL A 1 84 ? 5.435 1.829 8.463 1.00 93.19 84 VAL A CA 1
ATOM 658 C C . VAL A 1 84 ? 4.922 0.868 9.526 1.00 93.19 84 VAL A C 1
ATOM 660 O O . VAL A 1 84 ? 5.382 0.859 10.668 1.00 93.19 84 VAL A O 1
ATOM 663 N N . ARG A 1 85 ? 3.991 0.010 9.122 1.00 91.62 85 ARG A N 1
ATOM 664 C CA . ARG A 1 85 ? 3.517 -1.152 9.867 1.00 91.62 85 ARG A CA 1
ATOM 665 C C . ARG A 1 85 ? 3.767 -2.399 9.035 1.00 91.62 85 ARG A C 1
ATOM 667 O O . ARG A 1 85 ? 3.639 -2.380 7.813 1.00 91.62 85 ARG A O 1
ATOM 674 N N . PHE A 1 86 ? 4.101 -3.488 9.711 1.00 90.94 86 PHE A N 1
ATOM 675 C CA . PHE A 1 86 ? 4.263 -4.784 9.072 1.00 90.94 86 PHE A CA 1
ATOM 676 C C . PHE A 1 86 ? 3.124 -5.695 9.492 1.00 90.94 86 PHE A C 1
ATOM 678 O O . PHE A 1 86 ? 2.822 -5.807 10.680 1.00 90.94 86 PHE A O 1
ATOM 685 N N . ALA A 1 87 ? 2.522 -6.364 8.518 1.00 86.56 87 ALA A N 1
ATOM 686 C CA . ALA A 1 87 ? 1.641 -7.490 8.775 1.00 86.56 87 ALA A CA 1
ATOM 687 C C . ALA A 1 87 ? 2.213 -8.690 8.042 1.00 86.56 87 ALA A C 1
ATOM 689 O O . ALA A 1 87 ? 2.223 -8.729 6.810 1.00 86.56 87 ALA A O 1
ATOM 690 N N . ALA A 1 88 ? 2.711 -9.647 8.820 1.00 68.62 88 ALA A N 1
ATOM 691 C CA . ALA A 1 88 ? 3.233 -10.882 8.279 1.00 68.62 88 ALA A CA 1
ATOM 692 C C . ALA A 1 88 ? 2.107 -11.612 7.542 1.00 68.62 88 ALA A C 1
ATOM 694 O O . ALA A 1 88 ? 1.116 -12.035 8.134 1.00 68.62 88 ALA A O 1
ATOM 695 N N . SER A 1 89 ? 2.269 -11.757 6.235 1.00 65.25 89 SER A N 1
ATOM 696 C CA . SER A 1 89 ? 1.517 -12.735 5.464 1.00 65.25 89 SER A CA 1
ATOM 697 C C . SER A 1 89 ? 2.199 -14.093 5.655 1.00 65.25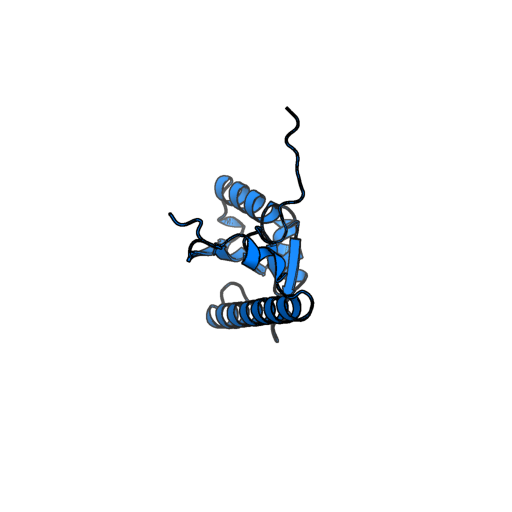 89 SER A C 1
ATOM 699 O O . SER A 1 89 ? 3.427 -14.165 5.712 1.00 65.25 89 SER A O 1
ATOM 701 N N . ASN A 1 90 ? 1.436 -15.189 5.710 1.00 65.81 90 ASN A N 1
ATOM 702 C CA . ASN A 1 90 ? 1.955 -16.569 5.801 1.00 65.81 90 ASN A CA 1
ATOM 703 C C . ASN A 1 90 ? 2.751 -17.017 4.540 1.00 65.81 90 ASN A C 1
ATOM 705 O O . ASN A 1 90 ? 2.919 -18.208 4.289 1.00 65.81 90 ASN A O 1
ATOM 709 N N . GLY A 1 91 ? 3.215 -16.065 3.726 1.00 67.38 91 GLY A N 1
ATOM 710 C CA . GLY A 1 91 ? 3.981 -16.210 2.494 1.00 67.38 91 GLY A CA 1
ATOM 711 C C . GLY A 1 91 ? 4.393 -14.838 1.939 1.00 67.38 91 GLY A C 1
ATOM 712 O O . GLY A 1 91 ? 3.926 -13.796 2.402 1.00 67.38 91 GLY A O 1
ATOM 713 N N . ARG A 1 92 ? 5.266 -14.816 0.928 1.00 75.81 92 ARG A N 1
ATOM 714 C CA . ARG A 1 92 ? 5.656 -13.571 0.249 1.00 75.81 92 ARG A CA 1
ATOM 715 C C . ARG A 1 92 ? 4.461 -13.026 -0.537 1.00 75.81 92 ARG A C 1
ATOM 717 O O . ARG A 1 92 ? 3.933 -13.725 -1.399 1.00 75.81 92 ARG A O 1
ATOM 724 N N . VAL A 1 93 ? 4.049 -11.786 -0.271 1.00 83.44 93 VAL A N 1
ATOM 725 C CA . VAL A 1 93 ? 2.996 -11.126 -1.058 1.00 83.44 93 VAL A CA 1
ATOM 726 C C . VAL A 1 93 ? 3.624 -10.624 -2.350 1.00 83.44 93 VAL A C 1
ATOM 728 O O . VAL A 1 93 ? 4.307 -9.601 -2.371 1.00 83.44 93 VAL A O 1
ATOM 731 N N . ALA A 1 94 ? 3.447 -11.383 -3.427 1.00 87.44 94 ALA A N 1
ATOM 732 C CA . ALA A 1 94 ? 3.942 -10.985 -4.734 1.00 87.44 94 ALA A CA 1
ATOM 733 C C . ALA A 1 94 ? 3.052 -9.885 -5.320 1.00 87.44 94 ALA A C 1
ATOM 735 O O . ALA A 1 94 ? 1.831 -10.006 -5.355 1.00 87.44 94 ALA A O 1
ATOM 736 N N . ARG A 1 95 ? 3.680 -8.834 -5.852 1.00 89.31 95 ARG A N 1
ATOM 737 C CA . ARG A 1 95 ? 3.000 -7.684 -6.460 1.00 89.31 95 ARG A CA 1
ATOM 738 C C . ARG A 1 95 ? 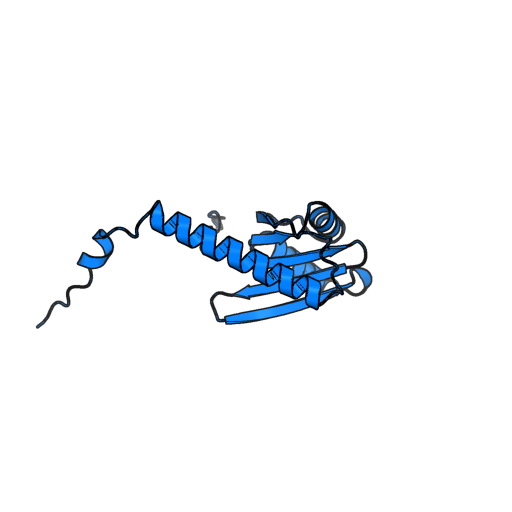1.972 -8.071 -7.533 1.00 89.31 95 ARG A C 1
ATOM 740 O O . ARG A 1 95 ? 0.906 -7.469 -7.618 1.00 89.31 95 ARG A O 1
ATOM 747 N N . LEU A 1 96 ? 2.327 -9.052 -8.362 1.00 91.38 96 LEU A N 1
ATOM 748 C CA . LEU A 1 96 ? 1.533 -9.498 -9.511 1.00 91.38 96 LEU A CA 1
ATOM 749 C C . LEU A 1 96 ? 0.502 -10.582 -9.150 1.00 91.38 96 LEU A C 1
ATOM 751 O O . LEU A 1 96 ? -0.376 -10.875 -9.959 1.00 91.38 96 LEU A O 1
ATOM 755 N N . ASP A 1 97 ? 0.584 -11.168 -7.952 1.00 91.56 97 ASP A N 1
ATOM 756 C CA . ASP A 1 97 ? -0.380 -12.164 -7.480 1.00 91.56 97 ASP A CA 1
ATOM 757 C C . ASP A 1 97 ? -1.610 -11.456 -6.902 1.00 91.56 97 ASP A C 1
ATOM 759 O O . ASP A 1 97 ? -1.617 -11.002 -5.758 1.00 91.56 97 ASP A O 1
ATOM 763 N N . THR A 1 98 ? -2.667 -11.347 -7.706 1.00 91.75 98 THR A N 1
ATOM 764 C CA . THR A 1 98 ? -3.890 -10.640 -7.302 1.00 91.75 98 THR A CA 1
ATOM 765 C C . THR A 1 98 ? -4.627 -11.335 -6.161 1.00 91.75 98 THR A C 1
ATOM 767 O O . THR A 1 98 ? -5.127 -10.653 -5.266 1.00 91.75 98 THR A O 1
ATOM 770 N N . ASP A 1 99 ? -4.673 -12.665 -6.141 1.00 92.12 99 ASP A N 1
ATOM 771 C CA . ASP A 1 99 ? -5.375 -13.398 -5.085 1.00 92.12 99 ASP A CA 1
ATOM 772 C C . ASP A 1 99 ? -4.561 -13.421 -3.789 1.00 92.12 99 ASP A C 1
ATOM 774 O O . ASP A 1 99 ? -5.121 -13.373 -2.691 1.00 92.12 99 ASP A O 1
ATOM 778 N N . GLY A 1 100 ? -3.231 -13.462 -3.894 1.00 90.69 100 GLY A N 1
ATOM 779 C CA . GLY A 1 100 ? -2.329 -13.209 -2.771 1.00 90.69 100 GLY A CA 1
ATOM 780 C C . GLY A 1 100 ? -2.501 -11.805 -2.198 1.00 90.69 100 GLY A C 1
ATOM 781 O O . GLY A 1 100 ? -2.656 -11.650 -0.987 1.00 90.69 100 GLY A O 1
ATOM 782 N N . PHE A 1 101 ? -2.554 -10.787 -3.059 1.00 91.19 101 PHE A N 1
ATOM 783 C CA . PHE A 1 101 ? -2.726 -9.400 -2.636 1.00 91.19 101 PHE A CA 1
ATOM 784 C C . PHE A 1 101 ? -4.086 -9.162 -1.964 1.00 91.19 101 PHE A C 1
ATOM 786 O O . PHE A 1 101 ? -4.137 -8.514 -0.926 1.00 91.19 101 PHE A O 1
ATOM 793 N N . ARG A 1 102 ? -5.182 -9.745 -2.469 1.00 91.00 102 ARG A N 1
ATOM 794 C CA . ARG A 1 102 ? -6.507 -9.653 -1.820 1.00 91.00 102 ARG A CA 1
ATOM 795 C C . ARG A 1 102 ? -6.527 -10.267 -0.422 1.00 91.00 102 ARG A C 1
ATOM 797 O O . ARG A 1 102 ? -6.943 -9.602 0.517 1.00 91.00 102 ARG A O 1
ATOM 804 N N . ARG A 1 103 ? -5.986 -11.480 -0.257 1.00 91.06 103 ARG A N 1
ATOM 805 C CA . ARG A 1 103 ? -5.853 -12.117 1.070 1.00 91.06 103 ARG A CA 1
ATOM 806 C C . ARG A 1 103 ? -5.006 -11.279 2.026 1.00 91.06 103 ARG A C 1
ATOM 808 O O . ARG A 1 103 ? -5.254 -11.250 3.232 1.00 91.06 103 ARG A O 1
ATOM 815 N N . TYR A 1 104 ? -4.001 -10.594 1.489 1.00 91.38 104 TYR A N 1
ATOM 816 C CA . TYR A 1 104 ? -3.199 -9.661 2.260 1.00 91.38 104 TYR A CA 1
ATOM 817 C C . TYR A 1 104 ? -4.016 -8.437 2.705 1.00 91.38 104 TYR A C 1
ATOM 819 O O . TYR A 1 104 ? -3.968 -8.096 3.885 1.00 91.38 104 TYR A O 1
ATOM 827 N N . LEU A 1 105 ? -4.833 -7.839 1.829 1.00 90.50 105 LEU A N 1
ATOM 828 C CA . LEU A 1 105 ? -5.755 -6.757 2.206 1.00 90.50 105 LEU A CA 1
ATOM 829 C C . LEU A 1 105 ? -6.721 -7.186 3.321 1.00 90.50 105 LEU A C 1
ATOM 831 O O . LEU A 1 105 ? -6.846 -6.465 4.310 1.00 90.50 105 LEU A O 1
ATOM 835 N N . ASP A 1 106 ? -7.319 -8.377 3.214 1.00 89.00 106 ASP A N 1
ATOM 836 C CA . ASP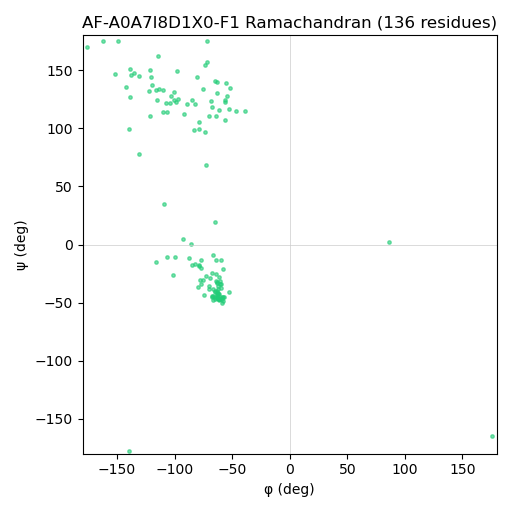 A 1 106 ? -8.213 -8.925 4.247 1.00 89.00 106 ASP A CA 1
ATOM 837 C C . ASP A 1 106 ? -7.493 -9.069 5.599 1.00 89.00 106 ASP A C 1
ATOM 839 O O . ASP A 1 106 ? -8.060 -8.810 6.663 1.00 89.00 106 ASP A O 1
ATOM 843 N N . THR A 1 107 ? -6.214 -9.454 5.567 1.00 89.25 107 THR A N 1
ATOM 844 C CA . THR A 1 107 ? -5.375 -9.564 6.768 1.00 89.25 107 THR A CA 1
ATOM 845 C C . THR A 1 107 ? -5.155 -8.194 7.414 1.00 89.25 107 THR A C 1
ATOM 847 O O . THR A 1 107 ? -5.314 -8.056 8.629 1.00 89.25 107 THR A O 1
ATOM 850 N N . ILE A 1 108 ? -4.839 -7.161 6.623 1.00 88.88 108 ILE A N 1
ATOM 851 C CA . ILE A 1 108 ? -4.685 -5.789 7.134 1.00 88.88 108 ILE A CA 1
ATOM 852 C C . ILE A 1 108 ? -5.994 -5.267 7.722 1.00 88.88 108 ILE A C 1
ATOM 854 O O . ILE A 1 108 ? -5.989 -4.663 8.795 1.00 88.88 108 ILE A O 1
ATOM 858 N N . GLU A 1 109 ? -7.116 -5.513 7.050 1.00 86.44 109 GLU A N 1
ATOM 859 C CA . GLU A 1 109 ? -8.427 -5.101 7.541 1.00 86.44 109 GLU A CA 1
ATOM 860 C C . GLU A 1 109 ? -8.730 -5.726 8.910 1.00 86.44 109 GLU A C 1
ATOM 862 O O . GLU A 1 109 ? -9.160 -5.030 9.833 1.00 86.44 109 GLU A O 1
ATOM 867 N N . GLN A 1 110 ? -8.460 -7.024 9.074 1.00 84.88 110 GLN A N 1
ATOM 868 C CA . GLN A 1 110 ? -8.631 -7.712 10.354 1.00 84.88 110 GLN A CA 1
ATOM 869 C C . GLN A 1 110 ? -7.739 -7.122 11.450 1.00 84.88 110 GLN A C 1
ATOM 871 O O . GLN A 1 110 ? -8.217 -6.912 12.568 1.00 84.88 110 GLN A O 1
ATOM 876 N N . HIS A 1 111 ? -6.476 -6.812 11.138 1.00 83.06 111 HIS A N 1
ATOM 877 C CA . HIS A 1 111 ? -5.580 -6.116 12.065 1.00 83.06 111 HIS A CA 1
ATOM 878 C C . HIS A 1 111 ? -6.160 -4.768 12.496 1.00 83.06 111 HIS A C 1
ATOM 880 O O . HIS A 1 111 ? -6.261 -4.498 13.691 1.00 83.06 111 HIS A O 1
ATOM 886 N N . TYR A 1 112 ? -6.616 -3.959 11.541 1.00 77.69 112 TYR A N 1
ATOM 887 C CA . TYR A 1 112 ? -7.154 -2.635 11.830 1.00 77.69 112 TYR A CA 1
ATOM 888 C C . TYR A 1 112 ? -8.422 -2.693 12.692 1.00 77.69 112 TYR A C 1
ATOM 890 O O . TYR A 1 112 ? -8.522 -1.994 13.699 1.00 77.69 112 TYR A O 1
ATOM 898 N N . ARG A 1 113 ? -9.374 -3.575 12.354 1.00 78.50 113 ARG A N 1
ATOM 899 C CA . ARG A 1 113 ? -10.604 -3.769 13.144 1.00 78.50 113 ARG A CA 1
ATOM 900 C C . ARG A 1 113 ? -10.303 -4.260 14.559 1.00 78.50 113 ARG A C 1
ATOM 902 O O . ARG A 1 113 ? -10.969 -3.849 15.513 1.00 78.50 113 ARG A O 1
ATOM 909 N N . ARG A 1 114 ? -9.312 -5.143 14.712 1.00 78.88 114 ARG A N 1
ATOM 910 C CA . ARG A 1 114 ? -8.882 -5.638 16.024 1.00 78.88 114 ARG A CA 1
ATOM 911 C C . ARG A 1 114 ? -8.288 -4.512 16.865 1.00 78.88 114 ARG A C 1
ATOM 913 O O . ARG A 1 114 ? -8.688 -4.366 18.018 1.00 78.88 114 ARG A O 1
ATOM 920 N N . ASP A 1 115 ? -7.399 -3.710 16.291 1.00 75.06 115 ASP A N 1
ATOM 921 C CA . ASP A 1 115 ? -6.779 -2.578 16.982 1.00 75.06 115 ASP A CA 1
ATOM 922 C C . ASP A 1 115 ? -7.818 -1.521 17.375 1.00 75.06 115 ASP A C 1
ATOM 924 O O . ASP A 1 115 ? -7.793 -1.024 18.500 1.00 75.06 115 ASP A O 1
ATOM 928 N N . GLU A 1 116 ? -8.793 -1.234 16.507 1.00 73.06 116 GLU A N 1
ATOM 929 C CA . GLU A 1 116 ? -9.909 -0.339 16.831 1.00 73.06 116 GLU A CA 1
ATOM 930 C C . GLU A 1 116 ? -10.764 -0.895 17.980 1.00 73.06 116 GLU A C 1
ATOM 932 O O . GLU A 1 116 ? -11.114 -0.168 18.909 1.00 73.06 116 GLU A O 1
ATOM 937 N N . THR A 1 117 ? -11.067 -2.195 17.959 1.00 69.62 117 THR A N 1
ATOM 938 C CA . THR A 1 117 ? -11.849 -2.854 19.017 1.00 69.62 117 THR A CA 1
ATOM 939 C C . THR A 1 117 ? -11.119 -2.806 20.359 1.00 69.62 117 THR A C 1
ATOM 941 O O . THR A 1 117 ? -11.717 -2.465 21.384 1.00 69.62 117 THR A O 1
ATOM 944 N N . ILE A 1 118 ? -9.814 -3.099 20.361 1.00 63.03 118 ILE A N 1
ATOM 945 C CA . ILE A 1 118 ? -8.960 -2.990 21.549 1.00 63.03 118 ILE A CA 1
ATOM 946 C C . ILE A 1 118 ? -8.933 -1.537 22.033 1.00 63.03 118 ILE A C 1
ATOM 948 O O . ILE A 1 118 ? -9.159 -1.289 23.214 1.00 63.03 118 ILE A O 1
ATOM 952 N N . SER A 1 119 ? -8.730 -0.575 21.129 1.00 65.62 119 SER A N 1
ATOM 953 C CA . SER A 1 119 ? -8.699 0.852 21.460 1.00 65.62 119 SER A CA 1
ATOM 954 C C . SER A 1 119 ? -10.007 1.320 22.100 1.00 65.62 119 SER A C 1
ATOM 956 O O . SER A 1 119 ? -9.961 1.935 23.159 1.00 65.62 119 SER A O 1
ATOM 958 N N . ARG A 1 120 ? -11.169 0.957 21.537 1.00 71.06 120 ARG A N 1
ATOM 959 C CA . ARG A 1 120 ? -12.491 1.280 22.108 1.00 71.06 120 ARG A CA 1
ATOM 960 C C . ARG A 1 120 ? -12.731 0.629 23.471 1.00 71.06 120 ARG A C 1
ATOM 962 O O . ARG A 1 120 ? -13.431 1.204 24.296 1.00 71.06 120 ARG A O 1
ATOM 969 N N . THR A 1 121 ? -12.177 -0.561 23.703 1.00 71.62 121 THR A N 1
ATOM 970 C CA . THR A 1 121 ? -12.310 -1.273 24.985 1.00 71.62 121 THR A CA 1
ATOM 971 C C . THR A 1 121 ? -11.436 -0.641 26.068 1.00 71.62 121 THR A C 1
ATOM 973 O O . THR A 1 121 ? -11.880 -0.473 27.199 1.00 71.62 121 THR A O 1
ATOM 976 N N . LEU A 1 122 ? -10.192 -0.290 25.727 1.00 56.38 122 LEU A N 1
ATOM 977 C CA . LEU A 1 122 ? -9.226 0.299 26.659 1.00 56.38 122 LEU A CA 1
ATOM 978 C C . LEU A 1 122 ? -9.484 1.788 26.917 1.00 56.38 122 LEU A C 1
ATOM 980 O O . LEU A 1 122 ? -9.206 2.277 28.008 1.00 56.38 122 LEU A O 1
ATOM 984 N N . PHE A 1 123 ? -10.029 2.494 25.927 1.00 65.75 123 PHE A N 1
ATOM 985 C CA . PHE A 1 123 ? -10.362 3.914 25.987 1.00 65.75 123 PHE A CA 1
ATOM 986 C C . PHE A 1 123 ? -11.798 4.118 25.491 1.00 65.75 123 PHE A C 1
ATOM 988 O O . PHE A 1 123 ? -12.007 4.514 24.337 1.00 65.75 123 PHE A O 1
ATOM 995 N N . PRO A 1 124 ? -12.804 3.821 26.332 1.00 68.19 124 PRO A N 1
ATOM 996 C CA . PRO A 1 124 ? -14.194 4.061 25.984 1.00 68.19 124 PRO A CA 1
ATOM 997 C C . PRO A 1 124 ? -14.384 5.533 25.596 1.00 68.19 124 PRO A C 1
ATOM 999 O O . PRO A 1 124 ? -13.794 6.402 26.244 1.00 68.19 124 PRO A O 1
ATOM 1002 N N . PRO A 1 125 ? -15.175 5.844 24.552 1.00 65.06 125 PRO A N 1
ATOM 1003 C CA . PRO A 1 125 ? -15.496 7.227 24.236 1.00 65.06 125 PRO 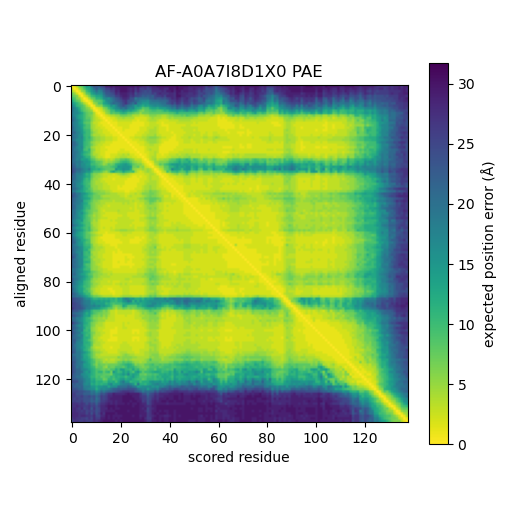A CA 1
ATOM 1004 C C . PRO A 1 125 ? -16.133 7.868 25.470 1.00 65.06 125 PRO A C 1
ATOM 1006 O O . PRO A 1 125 ? -17.105 7.349 26.018 1.00 65.06 125 PRO A O 1
ATOM 1009 N N . ASP A 1 126 ? -15.523 8.956 25.930 1.00 58.50 126 ASP A N 1
ATOM 1010 C CA . ASP A 1 126 ? -15.861 9.608 27.186 1.00 58.50 126 ASP A CA 1
ATOM 1011 C C . ASP A 1 126 ? -17.352 9.986 27.192 1.00 58.50 126 ASP A C 1
ATOM 1013 O O . ASP A 1 126 ? -17.836 10.692 26.300 1.00 58.50 126 ASP A O 1
ATOM 1017 N N . ALA A 1 127 ? -18.103 9.525 28.197 1.00 55.72 127 ALA A N 1
ATOM 1018 C CA . ALA A 1 127 ? -19.537 9.812 28.330 1.00 55.72 127 ALA A CA 1
ATOM 1019 C C . ALA A 1 127 ? -19.828 11.327 28.443 1.00 55.72 127 ALA A C 1
ATOM 1021 O O . ALA A 1 127 ? -20.964 11.769 28.265 1.00 55.72 127 ALA A O 1
ATOM 1022 N N . ALA A 1 128 ? -18.793 12.138 28.684 1.00 50.75 128 ALA A N 1
ATOM 1023 C CA . ALA A 1 128 ? -18.853 13.592 28.748 1.00 50.75 128 ALA A CA 1
ATOM 1024 C C . ALA A 1 128 ? -19.244 14.272 27.417 1.00 50.75 128 ALA A C 1
ATOM 1026 O O . ALA A 1 128 ? -19.826 15.356 27.448 1.00 50.75 128 ALA A O 1
ATOM 1027 N N . SER A 1 129 ? -19.014 13.653 26.250 1.00 50.38 129 SER A N 1
ATOM 1028 C CA . SER A 1 129 ? -19.455 14.231 24.964 1.00 50.38 129 SER A CA 1
ATOM 1029 C C . SER A 1 129 ? -20.954 14.052 24.686 1.00 50.38 129 SER A C 1
ATOM 1031 O O . SER A 1 129 ? -21.493 14.734 23.817 1.00 50.38 129 SER A O 1
ATOM 1033 N N . ALA A 1 130 ? -21.656 13.193 25.434 1.00 46.50 130 ALA A N 1
ATOM 1034 C CA . ALA A 1 130 ? -23.097 12.990 25.268 1.00 46.50 130 ALA A CA 1
ATOM 1035 C C . ALA A 1 130 ? -23.949 14.104 25.912 1.00 46.50 130 ALA A C 1
ATOM 1037 O O . ALA A 1 130 ? -25.108 14.282 25.544 1.00 46.50 130 ALA A O 1
ATOM 1038 N N . VAL A 1 131 ? -23.388 14.892 26.840 1.00 47.94 131 VAL A N 1
ATOM 1039 C CA . VAL A 1 131 ? -24.144 15.914 27.595 1.00 47.94 131 VAL A CA 1
ATOM 1040 C C . VAL A 1 131 ? -24.307 17.231 26.817 1.00 47.94 131 VAL A C 1
ATOM 1042 O O . VAL A 1 131 ? -25.197 18.018 27.123 1.00 47.94 131 VAL A O 1
ATOM 1045 N N . GLN A 1 132 ? -23.521 17.471 25.759 1.00 46.28 132 GLN A N 1
ATOM 1046 C CA . GLN A 1 132 ? -23.624 18.702 24.953 1.00 46.28 132 GLN A CA 1
ATOM 1047 C C . GLN A 1 132 ? -24.683 18.648 23.837 1.00 46.28 132 GLN A C 1
ATOM 1049 O O . GLN A 1 132 ? -24.859 19.628 23.121 1.00 46.28 132 GLN A O 1
ATOM 1054 N N . SER A 1 133 ? -25.414 17.537 23.694 1.00 47.91 133 SER A N 1
ATOM 1055 C CA . SER A 1 133 ? -26.476 17.372 22.685 1.00 47.91 133 SER A CA 1
ATOM 1056 C C . SER A 1 133 ? -27.879 17.350 23.300 1.00 47.91 133 SER A C 1
ATOM 1058 O O . SER A 1 133 ? -28.746 16.611 22.840 1.00 47.91 133 SER A O 1
ATOM 1060 N N . LEU A 1 134 ? -28.123 18.123 24.361 1.00 50.38 134 LEU A N 1
ATOM 1061 C CA . LEU A 1 134 ? -29.495 18.415 24.781 1.00 50.38 134 LEU A CA 1
ATOM 1062 C C . LEU A 1 134 ? -30.021 19.575 23.921 1.00 50.38 134 LEU A C 1
ATOM 1064 O O . LEU A 1 134 ? -29.404 20.642 23.924 1.00 50.38 134 LEU A O 1
ATOM 1068 N N . PRO A 1 135 ? -31.124 19.395 23.172 1.00 53.22 135 PRO A N 1
ATOM 1069 C CA . PRO A 1 135 ? -31.708 20.485 22.414 1.00 53.22 135 PRO A CA 1
ATOM 1070 C C . PRO A 1 135 ? -32.273 21.505 23.397 1.00 53.22 135 PRO A C 1
ATOM 1072 O O . PRO A 1 135 ? -33.187 21.200 24.163 1.00 53.22 135 PRO A O 1
ATOM 1075 N N . THR A 1 136 ? -31.749 22.727 23.362 1.00 55.72 136 THR A N 1
ATOM 1076 C CA . THR A 1 136 ? -32.449 23.884 23.911 1.00 55.72 136 THR A CA 1
ATOM 1077 C C . THR A 1 136 ? -33.716 24.067 23.082 1.00 55.72 136 THR A C 1
ATOM 1079 O O . THR A 1 136 ? -33.648 24.391 21.898 1.00 55.72 136 THR A O 1
ATOM 1082 N N . ALA A 1 137 ? -34.868 23.803 23.684 1.00 49.41 137 ALA A N 1
ATOM 1083 C CA . ALA A 1 137 ? -36.173 24.077 23.105 1.00 49.41 137 ALA A CA 1
ATOM 1084 C C . ALA A 1 137 ? -37.097 24.633 24.193 1.00 49.41 137 ALA A C 1
ATOM 1086 O O . ALA A 1 137 ? -37.009 24.163 25.332 1.00 49.41 137 ALA A O 1
ATOM 1087 N N . PRO A 1 138 ? -38.084 25.472 23.845 1.00 54.66 138 PRO A N 1
ATOM 1088 C CA . PRO A 1 138 ? -38.112 26.548 22.850 1.00 54.66 138 PRO A CA 1
ATOM 1089 C C . PRO A 1 138 ? -37.942 27.948 23.475 1.00 54.66 138 PRO A C 1
ATOM 1091 O O . PRO A 1 138 ? -38.105 28.090 24.708 1.00 54.66 138 PRO A O 1
#

Solvent-accessible surface area (backbone atoms only — not comparable to full-atom values): 8105 Å² total; per-residue (Å²): 134,84,77,78,80,62,77,72,55,82,88,72,45,40,44,33,43,38,27,34,45,96,61,28,43,24,36,40,37,47,46,98,84,73,56,72,47,82,46,73,49,43,62,85,76,53,48,73,67,56,49,52,50,49,38,50,52,23,63,66,27,37,35,36,28,50,45,71,65,28,50,55,33,43,46,75,77,43,58,65,58,72,39,76,46,74,51,80,53,103,57,86,58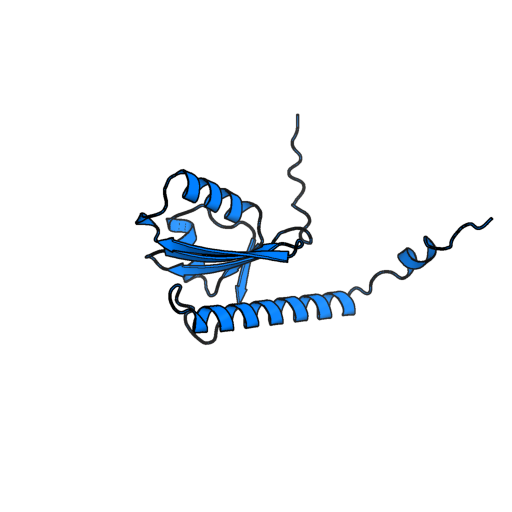,46,60,85,39,63,70,52,43,50,56,46,51,55,50,52,52,52,52,51,55,48,52,51,51,50,46,47,70,79,53,59,82,64,73,74,71,67,68,78,72,65,81,91,74,134

Sequence (138 aa):
MASSTDPVDERRKQIVVAAADDNGVRMAFFSSLGAILDFQASWIEMDAATRGWLNFTTRWNRWWLPDVAALGSIERHANAPTDVRFAASNGRVARLDTDGFRRYLDTIEQHYRRDETISRTLFPPDAASAVQSLPTAP

pLDDT: mean 79.42, std 17.02, range [33.94, 95.5]

Secondary structure (DSSP, 8-state):
---------TTTPPEEEEEEETTEEEEEEE-TTS-EEEEEEETTT--HHHHHHHHHHHHHSEEEESSHHHHHHHHHHSPPPSSEEE---SS---TT-HHHHHHHHHHHHHHHHHHHHHHHHHSPPPGGGGGGG-----

Mean predicted aligned error: 10.03 Å

Radius of gyration: 18.58 Å; Cα contacts (8 Å, |Δi|>4): 176; chains: 1; bounding box: 54×49×45 Å